Protein AF-A0A529SIH2-F1 (afdb_monomer)

Sequence (68 aa):
MHLAVSLNIAAEGKDILDLGQISAFVRQAEAAGVDMVIISDVAQRPSTSPFEATTLLAALATVTERIG

Solvent-accessible surface area (backbone atoms only — not comparable to full-atom values): 4283 Å² total; per-residue (Å²): 137,89,45,71,46,79,47,63,58,42,54,80,98,56,85,85,76,51,72,68,58,51,46,52,50,53,46,50,40,41,75,70,66,35,47,30,61,45,81,41,75,57,87,91,52,87,54,79,35,96,63,57,70,68,61,48,49,55,56,45,59,74,72,52,91,76,55,76

Nearest PDB structures (foldseek):
  7s2j-assembly2_B  TM=5.114E-01  e=2.216E-02  uncultured bacterium
  7s2l-assembly2_B  TM=5.116E-01  e=6.635E-02  uncultured bacterium
  6clv-assembly3_C  TM=5.374E-01  e=3.437E-01  Staphylococcus aureus
  6clu-assembly5_A  TM=6.026E-01  e=5.947E-01  Staphylococcus aureus
  8juy-assembly1_B  TM=5.171E-01  e=2.508E+00  Homo sapiens

pLDDT: mean 92.57, std 4.72, range [81.38, 97.38]

Secondary structure (DSSP, 8-state):
---EEEEETT-TTSPPPPHHHHHHHHHHHHHTT--EEEEE--SSS--S-SS-HHHHHHHHHTS-SS--

Mean predicted aligned error: 3.23 Å

Radius of gyration: 12.0 Å; Cα contacts (8 Å, |Δi|>4): 72; chains: 1; bounding box: 29×22×30 Å

Structure (mmCIF, N/CA/C/O bac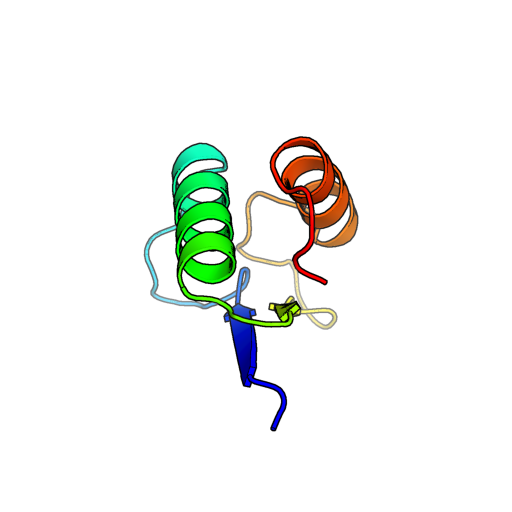kbone):
data_AF-A0A529SIH2-F1
#
_entry.id   AF-A0A529SIH2-F1
#
loop_
_atom_site.group_PDB
_atom_site.id
_atom_site.type_symbol
_atom_site.label_atom_id
_atom_site.label_alt_id
_atom_site.label_comp_id
_atom_site.label_asym_id
_atom_site.label_entity_id
_atom_site.label_seq_id
_atom_site.pdbx_PDB_ins_code
_atom_site.Cartn_x
_atom_site.Cartn_y
_atom_site.Cartn_z
_atom_site.occupancy
_atom_site.B_iso_or_equiv
_atom_site.auth_seq_id
_atom_site.auth_comp_id
_atom_site.auth_asym_id
_atom_site.auth_atom_id
_atom_site.pdbx_PDB_model_num
ATOM 1 N N . MET A 1 1 ? -10.687 -13.012 11.412 1.00 81.44 1 MET A N 1
ATOM 2 C CA . MET A 1 1 ? -10.061 -13.535 10.178 1.00 81.44 1 MET A CA 1
ATOM 3 C C . MET A 1 1 ? -9.286 -12.374 9.585 1.00 81.44 1 MET A C 1
ATOM 5 O O . MET A 1 1 ? -9.900 -11.323 9.500 1.00 81.44 1 MET A O 1
ATOM 9 N N . HIS A 1 2 ? -7.995 -12.527 9.271 1.00 91.00 2 HIS A N 1
ATOM 10 C CA . HIS A 1 2 ? -7.200 -11.448 8.668 1.00 91.00 2 HIS A CA 1
ATOM 11 C C . HIS A 1 2 ? -7.246 -11.533 7.137 1.00 91.00 2 HIS A C 1
ATOM 13 O O . HIS A 1 2 ? -7.158 -12.634 6.586 1.00 91.00 2 HIS A O 1
ATOM 19 N N . LEU A 1 3 ? -7.387 -10.393 6.466 1.00 94.75 3 LEU A N 1
ATOM 20 C CA . LEU A 1 3 ? -7.377 -10.229 5.017 1.00 94.75 3 LEU A CA 1
ATOM 21 C C . LEU A 1 3 ? -6.150 -9.411 4.611 1.00 94.75 3 LEU A C 1
ATOM 23 O O . LEU A 1 3 ? -5.972 -8.286 5.067 1.00 94.75 3 LEU A O 1
ATOM 27 N N . ALA A 1 4 ? -5.339 -9.959 3.711 1.00 95.69 4 ALA A N 1
ATOM 28 C CA . ALA A 1 4 ? -4.191 -9.267 3.142 1.00 95.69 4 ALA A CA 1
ATOM 29 C C . ALA A 1 4 ? -4.303 -9.203 1.619 1.00 95.69 4 ALA A C 1
ATOM 31 O O . ALA A 1 4 ? -4.828 -10.125 0.987 1.00 95.69 4 ALA A O 1
ATOM 32 N N . VAL A 1 5 ? -3.776 -8.132 1.031 1.00 95.06 5 VAL A N 1
ATOM 33 C CA . VAL A 1 5 ? -3.698 -7.959 -0.423 1.00 95.06 5 VAL A CA 1
ATOM 34 C C . VAL A 1 5 ? -2.238 -7.876 -0.847 1.00 95.06 5 VAL A C 1
ATOM 36 O O . VAL A 1 5 ? -1.456 -7.149 -0.248 1.00 95.06 5 VAL A O 1
ATOM 39 N N . SER A 1 6 ? -1.860 -8.616 -1.887 1.00 94.44 6 SER A N 1
ATOM 40 C CA . SER A 1 6 ? -0.523 -8.531 -2.478 1.00 94.44 6 SER A CA 1
ATOM 41 C C . SER A 1 6 ? -0.542 -7.588 -3.678 1.00 94.44 6 SER A C 1
ATOM 43 O O . SER A 1 6 ? -1.316 -7.783 -4.618 1.00 94.44 6 SER A O 1
ATOM 45 N N . LEU A 1 7 ? 0.315 -6.570 -3.641 1.00 93.12 7 LEU A N 1
ATOM 46 C CA . LEU A 1 7 ? 0.578 -5.666 -4.750 1.00 93.12 7 LEU A CA 1
ATOM 47 C C . LEU A 1 7 ? 1.914 -6.050 -5.392 1.00 93.12 7 LEU A C 1
ATOM 49 O O . LEU A 1 7 ? 2.978 -5.822 -4.819 1.00 93.12 7 LEU A O 1
ATOM 53 N N . ASN A 1 8 ? 1.855 -6.628 -6.591 1.00 92.50 8 ASN A N 1
ATOM 54 C CA . ASN A 1 8 ? 3.046 -6.960 -7.368 1.00 92.50 8 ASN A CA 1
ATOM 55 C C . ASN A 1 8 ? 3.496 -5.752 -8.203 1.00 92.50 8 ASN A C 1
ATOM 57 O O . ASN A 1 8 ? 2.870 -5.436 -9.215 1.00 92.50 8 ASN A O 1
ATOM 61 N N . ILE A 1 9 ? 4.583 -5.102 -7.785 1.00 91.25 9 ILE A N 1
ATOM 62 C CA . ILE A 1 9 ? 5.133 -3.910 -8.452 1.00 91.25 9 ILE A CA 1
ATOM 63 C C . ILE A 1 9 ? 6.016 -4.251 -9.660 1.00 91.25 9 ILE A C 1
ATOM 65 O O . ILE A 1 9 ? 6.266 -3.398 -10.505 1.00 91.25 9 ILE A O 1
ATOM 69 N N . ALA A 1 10 ? 6.435 -5.509 -9.786 1.00 90.75 10 ALA A N 1
ATOM 70 C CA . ALA A 1 10 ? 7.278 -6.011 -10.868 1.00 90.75 10 ALA A CA 1
ATOM 71 C C . ALA A 1 10 ? 6.495 -6.840 -11.904 1.00 90.75 10 ALA A C 1
ATOM 73 O O . ALA A 1 10 ? 7.055 -7.697 -12.588 1.00 90.75 10 ALA A O 1
ATOM 74 N N . ALA A 1 11 ? 5.177 -6.647 -11.988 1.00 88.81 11 ALA A N 1
ATOM 75 C CA . ALA A 1 11 ? 4.335 -7.399 -12.907 1.00 88.81 11 ALA A CA 1
ATOM 76 C C . ALA A 1 11 ? 4.623 -7.018 -14.373 1.00 88.81 11 ALA A C 1
ATOM 78 O O . ALA A 1 11 ? 4.346 -5.900 -14.807 1.00 88.81 11 ALA A O 1
ATOM 79 N N . GLU A 1 12 ? 5.133 -7.970 -15.156 1.00 86.81 12 GLU A N 1
ATOM 80 C CA . GLU A 1 12 ? 5.371 -7.783 -16.590 1.00 86.81 12 GLU A CA 1
ATOM 81 C C . GLU A 1 12 ? 4.049 -7.717 -17.383 1.00 86.81 12 GLU A C 1
ATOM 83 O O . GLU A 1 12 ? 3.076 -8.413 -17.080 1.00 86.81 12 GLU A O 1
ATOM 88 N N . GLY A 1 13 ? 4.008 -6.884 -18.430 1.00 84.31 13 GLY A N 1
ATOM 89 C CA . GLY A 1 13 ? 2.834 -6.748 -19.305 1.00 84.31 13 GLY A CA 1
ATOM 90 C C . GLY A 1 13 ? 1.632 -6.052 -18.654 1.00 84.31 13 GLY A C 1
ATOM 91 O O . GLY A 1 13 ? 0.501 -6.223 -19.115 1.00 84.31 13 GLY A O 1
ATOM 92 N N . LYS A 1 14 ? 1.861 -5.302 -17.571 1.00 83.69 14 LYS A N 1
ATOM 93 C CA . LYS A 1 14 ? 0.870 -4.467 -16.886 1.00 83.69 14 LYS A CA 1
ATOM 94 C C . LYS A 1 14 ? 1.255 -2.995 -16.970 1.00 83.69 14 LYS A C 1
ATOM 96 O O . LYS A 1 14 ? 2.431 -2.666 -17.107 1.00 83.69 14 LYS A O 1
ATOM 101 N N . ASP A 1 15 ? 0.249 -2.131 -16.875 1.00 84.50 15 ASP A N 1
ATOM 102 C CA . ASP A 1 15 ? 0.473 -0.693 -16.783 1.00 84.50 15 ASP A CA 1
ATOM 103 C C . ASP A 1 15 ? 1.213 -0.361 -15.484 1.00 84.50 15 ASP A C 1
ATOM 105 O O . ASP A 1 15 ? 0.895 -0.886 -14.413 1.00 84.50 15 ASP A O 1
ATOM 109 N N . ILE A 1 16 ? 2.210 0.516 -15.593 1.00 85.12 16 ILE A N 1
ATOM 110 C CA . ILE A 1 16 ? 2.982 0.994 -14.449 1.00 85.12 16 ILE A CA 1
ATOM 111 C C . ILE A 1 16 ? 2.113 1.985 -13.675 1.00 85.12 16 ILE A C 1
ATOM 113 O O . ILE A 1 16 ? 1.717 3.017 -14.217 1.00 85.12 16 ILE A O 1
ATOM 117 N N . LEU A 1 17 ? 1.831 1.670 -12.411 1.00 87.75 17 LEU A N 1
ATOM 118 C CA . LEU A 1 17 ? 1.106 2.564 -11.515 1.00 87.75 17 LEU A CA 1
ATOM 119 C C . LEU A 1 17 ? 2.047 3.635 -10.960 1.00 87.75 17 LEU A C 1
ATOM 121 O O . LEU A 1 17 ? 3.171 3.329 -10.560 1.00 87.75 17 LEU A O 1
ATOM 125 N N . ASP A 1 18 ? 1.582 4.878 -10.893 1.00 92.06 18 ASP A N 1
ATOM 126 C CA . ASP A 1 18 ? 2.296 5.941 -10.188 1.00 92.06 18 ASP A CA 1
ATOM 127 C C . ASP A 1 18 ? 2.073 5.876 -8.663 1.00 92.06 18 ASP A C 1
ATOM 129 O O . ASP A 1 18 ? 1.203 5.161 -8.151 1.00 92.06 18 ASP A O 1
ATOM 133 N N . LEU A 1 19 ? 2.867 6.643 -7.907 1.00 92.69 19 LEU A N 1
ATOM 134 C CA . LEU A 1 19 ? 2.787 6.660 -6.444 1.00 92.69 19 LEU A CA 1
ATOM 135 C C . LEU A 1 19 ? 1.406 7.109 -5.940 1.00 92.69 19 LEU A C 1
ATOM 137 O O . LEU A 1 19 ? 0.944 6.620 -4.909 1.00 92.69 19 LEU A O 1
ATOM 141 N N . GLY A 1 20 ? 0.736 8.023 -6.645 1.00 95.00 20 GLY A N 1
ATOM 142 C CA . GLY A 1 20 ? -0.587 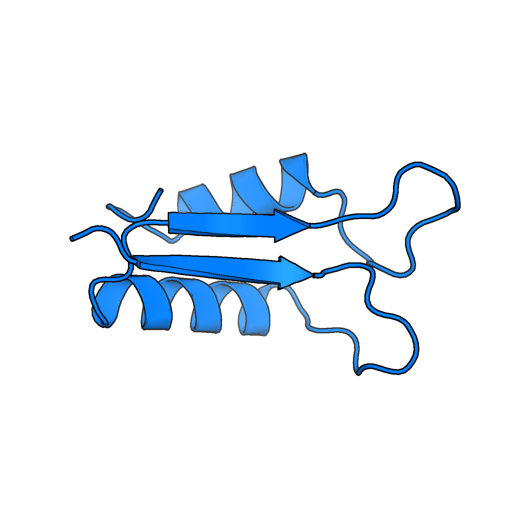8.514 -6.269 1.00 95.00 20 GLY A CA 1
ATOM 143 C C . GLY A 1 20 ? -1.658 7.435 -6.413 1.00 95.00 20 GLY A C 1
ATOM 144 O O . GLY A 1 20 ? -2.474 7.258 -5.507 1.00 95.00 20 GLY A O 1
ATOM 145 N N . GLN A 1 21 ? -1.619 6.668 -7.502 1.00 94.75 21 GLN A N 1
ATOM 146 C CA . GLN A 1 21 ? -2.513 5.537 -7.748 1.00 94.75 21 GLN A CA 1
ATOM 147 C C . GLN A 1 21 ? -2.317 4.434 -6.706 1.00 94.75 21 GLN A C 1
ATOM 149 O O . GLN A 1 21 ? -3.298 3.942 -6.144 1.00 94.75 21 GLN A O 1
ATOM 154 N N . ILE A 1 22 ? -1.064 4.090 -6.393 1.00 95.12 22 ILE A N 1
ATOM 155 C CA . ILE A 1 22 ? -0.748 3.097 -5.357 1.00 95.12 22 ILE A CA 1
ATOM 156 C C . ILE A 1 22 ? -1.215 3.597 -3.982 1.00 95.12 22 ILE A C 1
ATOM 158 O O . ILE A 1 22 ? -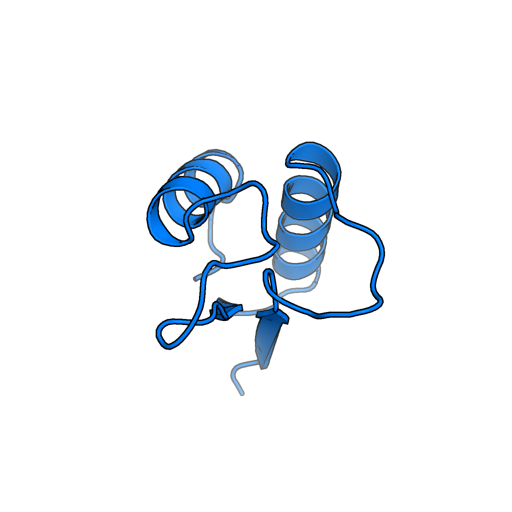1.882 2.867 -3.252 1.00 95.12 22 ILE A O 1
ATOM 162 N N . SER A 1 23 ? -0.947 4.859 -3.645 1.00 96.25 23 SER A N 1
ATOM 163 C CA . SER A 1 23 ? -1.374 5.451 -2.368 1.00 96.25 23 SER A CA 1
ATOM 164 C C . SER A 1 23 ? -2.897 5.471 -2.223 1.00 96.25 23 SER A C 1
ATOM 166 O O . SER A 1 23 ? -3.4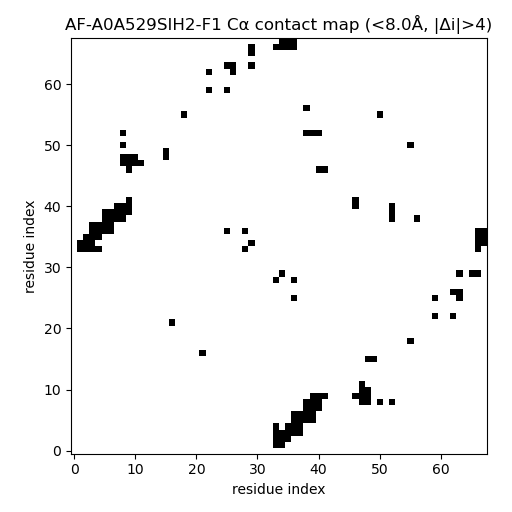31 5.158 -1.159 1.00 96.25 23 SER A O 1
ATOM 168 N N . ALA A 1 24 ? -3.622 5.806 -3.295 1.00 96.75 24 ALA A N 1
ATOM 169 C CA . ALA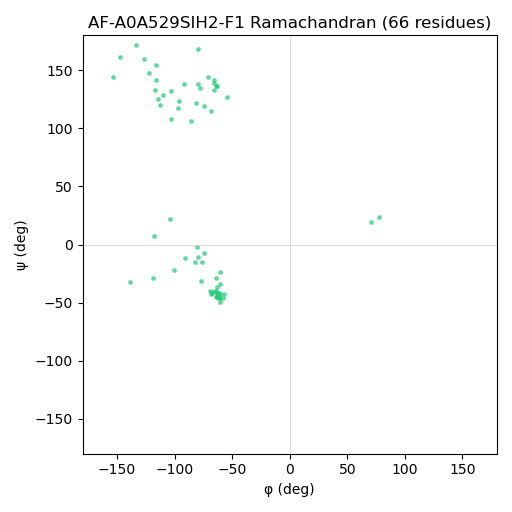 A 1 24 ? -5.081 5.775 -3.308 1.00 96.75 24 ALA A CA 1
ATOM 170 C C . ALA A 1 24 ? -5.618 4.353 -3.106 1.00 96.75 24 ALA A C 1
ATOM 172 O O . ALA A 1 24 ? -6.555 4.164 -2.332 1.00 96.75 24 ALA A O 1
ATOM 173 N N . PHE A 1 25 ? -5.005 3.360 -3.754 1.00 95.62 25 PHE A N 1
ATOM 174 C CA . PHE A 1 25 ? -5.358 1.954 -3.583 1.00 95.62 25 PHE A CA 1
ATOM 175 C C . PHE A 1 25 ? -5.172 1.482 -2.135 1.00 95.62 25 PHE A C 1
ATOM 177 O O . PHE A 1 25 ? -6.098 0.918 -1.556 1.00 95.62 25 PHE A O 1
ATOM 184 N N . VAL A 1 26 ? -4.018 1.754 -1.519 1.00 96.50 26 VAL A N 1
ATOM 185 C CA . VAL A 1 26 ? -3.741 1.321 -0.137 1.00 96.50 26 VAL A CA 1
ATOM 186 C C . VAL A 1 26 ? -4.688 1.998 0.856 1.00 96.50 26 VAL A C 1
ATOM 188 O O . VAL A 1 26 ? -5.226 1.332 1.737 1.00 96.50 26 VAL A O 1
ATOM 191 N N . ARG A 1 27 ? -4.998 3.286 0.668 1.00 96.94 27 ARG A N 1
ATOM 192 C CA . ARG A 1 27 ? -6.009 3.980 1.484 1.00 96.94 27 ARG A CA 1
ATOM 193 C C . ARG A 1 27 ? -7.412 3.394 1.320 1.00 96.94 27 ARG A C 1
ATOM 195 O O . ARG A 1 27 ? -8.168 3.338 2.286 1.00 96.94 27 ARG A O 1
ATOM 202 N N . GLN A 1 28 ? -7.780 2.962 0.114 1.00 96.69 28 GLN A N 1
ATOM 203 C CA . GLN A 1 28 ? -9.050 2.265 -0.112 1.00 96.69 28 GLN A CA 1
ATOM 204 C C . GLN A 1 28 ? -9.066 0.893 0.568 1.00 96.69 28 GLN A C 1
ATOM 206 O O . GLN A 1 28 ? -10.073 0.540 1.176 1.00 96.69 28 GLN A O 1
ATOM 211 N N . ALA A 1 29 ? -7.959 0.148 0.511 1.00 96.38 29 ALA A N 1
ATOM 212 C CA . ALA A 1 29 ? -7.813 -1.129 1.204 1.00 96.38 29 ALA A CA 1
ATOM 213 C C . ALA A 1 29 ? -7.944 -0.956 2.727 1.00 96.38 29 ALA A C 1
ATOM 215 O O . ALA A 1 29 ? -8.716 -1.669 3.367 1.00 96.38 29 ALA A O 1
ATOM 216 N N . GLU A 1 30 ? -7.280 0.050 3.296 1.00 97.00 30 GLU A N 1
ATOM 217 C CA . GLU A 1 30 ? -7.395 0.401 4.713 1.00 97.00 30 GLU A CA 1
ATOM 218 C C . GLU A 1 30 ? -8.834 0.779 5.098 1.00 97.00 30 GLU A C 1
ATOM 220 O O . GLU A 1 30 ? -9.370 0.284 6.091 1.00 97.00 30 GLU A O 1
ATOM 225 N N . ALA A 1 31 ? -9.502 1.610 4.290 1.00 96.88 31 ALA A N 1
ATOM 226 C CA . ALA A 1 31 ? -10.898 1.988 4.514 1.00 96.88 31 ALA A CA 1
ATOM 227 C C . ALA A 1 31 ? -11.865 0.794 4.413 1.00 96.88 31 ALA A C 1
ATOM 229 O O . ALA A 1 31 ? -12.902 0.785 5.076 1.00 96.88 31 ALA A O 1
ATOM 230 N N . ALA A 1 32 ? -11.519 -0.218 3.616 1.00 96.50 32 ALA A N 1
ATOM 231 C CA . ALA A 1 32 ? -12.258 -1.470 3.488 1.00 96.50 32 ALA A CA 1
ATOM 232 C C . ALA A 1 32 ? -11.973 -2.474 4.623 1.00 96.50 32 ALA A C 1
ATOM 234 O O . ALA A 1 32 ? -12.583 -3.542 4.650 1.00 96.50 32 ALA A O 1
ATOM 235 N N . GLY A 1 33 ? -11.080 -2.145 5.563 1.00 95.38 33 GLY A N 1
ATOM 236 C CA . GLY A 1 33 ? -10.730 -3.018 6.683 1.00 95.38 33 GLY A CA 1
ATOM 237 C C . GLY A 1 33 ? -9.782 -4.158 6.310 1.00 95.38 33 GLY A C 1
ATOM 238 O O . GLY A 1 33 ? -9.779 -5.177 6.994 1.00 95.38 33 GLY A O 1
ATOM 239 N N . VAL A 1 34 ? -9.001 -4.010 5.232 1.00 97.25 34 VAL A N 1
ATOM 240 C CA . VAL A 1 34 ? -7.880 -4.913 4.932 1.00 97.25 34 VAL A CA 1
ATOM 241 C C . VAL A 1 34 ? -6.822 -4.744 6.021 1.00 97.25 34 VAL A C 1
ATOM 243 O O . VAL A 1 34 ? -6.466 -3.622 6.374 1.00 97.25 34 VAL A O 1
ATOM 246 N N . ASP A 1 35 ? -6.321 -5.857 6.552 1.00 97.38 35 ASP A N 1
ATOM 247 C CA . ASP A 1 35 ? -5.351 -5.851 7.646 1.00 97.38 35 ASP A CA 1
ATOM 248 C C . ASP A 1 35 ? -3.936 -5.510 7.169 1.00 97.38 35 ASP A C 1
ATOM 250 O O . ASP A 1 35 ? -3.168 -4.934 7.933 1.00 97.38 35 ASP A O 1
ATOM 254 N N . MET A 1 36 ? -3.577 -5.884 5.933 1.00 96.38 36 MET A N 1
ATOM 255 C CA . MET A 1 36 ? -2.209 -5.737 5.424 1.00 96.38 36 MET A CA 1
ATOM 256 C C . MET A 1 36 ? -2.121 -5.605 3.898 1.00 96.38 36 MET A C 1
ATOM 258 O O . MET A 1 36 ? -2.839 -6.296 3.163 1.00 96.38 36 MET A O 1
ATOM 262 N N . VAL A 1 37 ? -1.177 -4.793 3.413 1.00 96.44 37 VAL A N 1
ATOM 263 C CA . VAL A 1 37 ? -0.742 -4.783 2.005 1.00 96.44 37 VAL A CA 1
ATOM 264 C C . VAL A 1 37 ? 0.693 -5.288 1.885 1.00 96.44 37 VAL A C 1
ATOM 266 O O . VAL A 1 37 ? 1.637 -4.697 2.394 1.00 96.44 37 VAL A O 1
ATOM 269 N N . ILE A 1 38 ? 0.875 -6.373 1.136 1.00 95.50 38 ILE A N 1
ATOM 270 C CA . ILE A 1 38 ? 2.182 -6.984 0.892 1.00 95.50 38 ILE A CA 1
ATOM 271 C C . ILE A 1 38 ? 2.718 -6.490 -0.450 1.00 95.50 38 ILE A C 1
ATOM 273 O O . ILE A 1 38 ? 2.143 -6.787 -1.498 1.00 95.50 38 ILE A O 1
ATOM 277 N N . ILE A 1 39 ? 3.851 -5.791 -0.436 1.00 94.31 39 ILE A N 1
ATOM 278 C CA . ILE A 1 39 ? 4.555 -5.395 -1.659 1.00 94.31 39 ILE A CA 1
ATOM 279 C C . ILE A 1 39 ? 5.396 -6.573 -2.154 1.00 94.31 39 ILE A C 1
ATOM 281 O O . ILE A 1 39 ? 6.238 -7.101 -1.431 1.00 94.31 39 ILE A O 1
ATOM 285 N N . SER A 1 40 ? 5.148 -7.012 -3.385 1.00 92.31 40 SER A N 1
ATOM 286 C CA . SER A 1 40 ? 5.9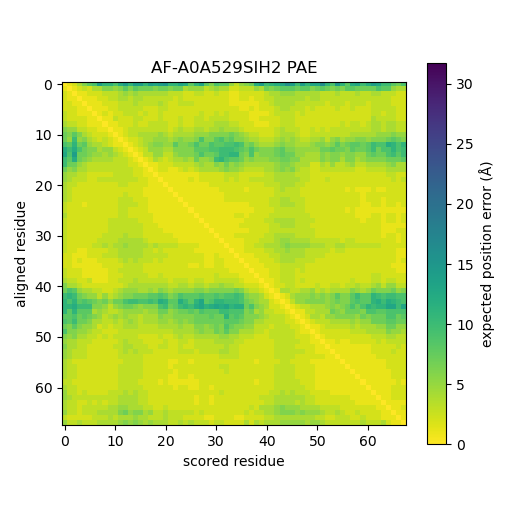03 -8.080 -4.045 1.00 92.31 40 SER A CA 1
ATOM 287 C C . SER A 1 40 ? 6.745 -7.509 -5.178 1.00 92.31 40 SER A C 1
ATOM 289 O O . SER A 1 40 ? 6.226 -6.804 -6.041 1.00 92.31 40 SER A O 1
ATOM 291 N N . ASP A 1 41 ? 8.033 -7.840 -5.173 1.00 91.06 41 ASP A N 1
ATOM 292 C CA . ASP A 1 41 ? 9.031 -7.386 -6.145 1.00 91.06 41 ASP A CA 1
ATOM 293 C C . ASP A 1 41 ? 9.884 -8.574 -6.634 1.00 91.06 41 ASP A C 1
ATOM 295 O O . ASP A 1 41 ? 9.790 -9.688 -6.106 1.00 91.06 41 ASP A O 1
ATOM 299 N N . VAL A 1 42 ? 10.719 -8.353 -7.649 1.00 90.12 42 VAL A N 1
ATOM 300 C CA . VAL A 1 42 ? 11.630 -9.356 -8.218 1.00 90.12 42 VAL A CA 1
ATOM 301 C C . VAL A 1 42 ? 13.068 -9.135 -7.748 1.00 90.12 42 VAL A C 1
ATOM 303 O O . VAL A 1 42 ? 13.609 -8.042 -7.833 1.00 90.12 42 VAL A O 1
ATOM 306 N N . ALA A 1 43 ? 13.723 -10.207 -7.293 1.00 82.81 43 ALA A N 1
ATOM 307 C CA . ALA A 1 43 ? 15.121 -10.159 -6.840 1.00 82.81 43 ALA A CA 1
ATOM 308 C C . ALA A 1 43 ? 16.132 -10.679 -7.882 1.00 82.81 43 ALA A C 1
ATOM 310 O O . ALA A 1 43 ? 17.322 -10.393 -7.805 1.00 82.81 43 ALA A O 1
ATOM 311 N N . GLN A 1 44 ? 15.679 -11.496 -8.838 1.00 82.19 44 GLN A N 1
ATOM 312 C CA . GLN A 1 44 ? 16.556 -12.261 -9.742 1.00 82.19 44 GLN A CA 1
ATOM 313 C C . GLN A 1 44 ? 16.897 -11.513 -11.038 1.00 82.19 44 GLN A C 1
ATOM 315 O O . GLN A 1 44 ? 17.743 -11.963 -11.809 1.00 82.19 44 GLN A O 1
ATOM 320 N N . ARG A 1 45 ? 16.203 -10.405 -11.310 1.00 84.00 45 ARG A N 1
ATOM 321 C CA . ARG A 1 45 ? 16.352 -9.570 -12.505 1.00 84.00 45 ARG A CA 1
ATOM 322 C C . ARG A 1 45 ? 16.066 -8.114 -12.137 1.00 84.00 45 ARG A C 1
ATOM 324 O O . ARG A 1 45 ? 15.427 -7.888 -11.111 1.00 84.00 45 ARG A O 1
ATOM 331 N N . PRO A 1 46 ? 16.501 -7.142 -12.956 1.00 81.38 46 PRO A N 1
ATOM 332 C CA . PRO A 1 46 ? 16.093 -5.756 -12.781 1.00 81.38 46 PRO A CA 1
ATOM 333 C C . PRO A 1 46 ? 14.565 -5.652 -12.752 1.00 81.38 46 PRO A C 1
ATOM 335 O O . PRO A 1 46 ? 13.900 -6.162 -13.656 1.00 81.38 46 PRO A O 1
ATOM 338 N N . SER A 1 47 ? 14.029 -5.026 -11.706 1.00 84.56 47 SER A N 1
ATOM 339 C CA . SER A 1 47 ? 12.593 -4.785 -11.591 1.00 84.56 47 SER A CA 1
ATOM 340 C C . SER A 1 47 ? 12.133 -3.820 -12.681 1.00 84.56 47 SER A C 1
ATOM 342 O O . SER A 1 47 ? 12.838 -2.870 -13.026 1.00 84.56 47 SER A O 1
ATOM 344 N N . THR A 1 48 ? 10.945 -4.065 -13.231 1.00 86.25 48 THR A N 1
ATOM 345 C CA . THR A 1 48 ? 10.262 -3.120 -14.126 1.00 86.25 48 THR A CA 1
ATOM 346 C C . THR A 1 48 ? 9.565 -2.004 -13.349 1.00 86.25 48 THR A C 1
ATOM 348 O O . THR A 1 48 ? 9.103 -1.038 -13.954 1.00 86.25 48 THR A O 1
ATOM 351 N N . SER A 1 49 ? 9.473 -2.137 -12.020 1.00 86.56 49 SER A N 1
ATOM 352 C CA . SER A 1 49 ? 8.941 -1.109 -11.135 1.00 86.56 49 SER A CA 1
ATOM 353 C C . SER A 1 49 ? 9.820 0.147 -11.179 1.00 86.56 49 SER A C 1
ATOM 355 O O . SER A 1 49 ? 11.043 0.041 -11.069 1.00 86.56 49 SER A O 1
ATOM 357 N N . PRO A 1 50 ? 9.231 1.353 -11.248 1.00 89.50 50 PRO A N 1
ATOM 358 C CA . PRO A 1 50 ? 9.971 2.598 -11.057 1.00 89.50 50 PRO A CA 1
ATOM 359 C C . PRO A 1 50 ? 10.331 2.856 -9.581 1.00 89.50 50 PRO A C 1
ATOM 361 O O . PRO A 1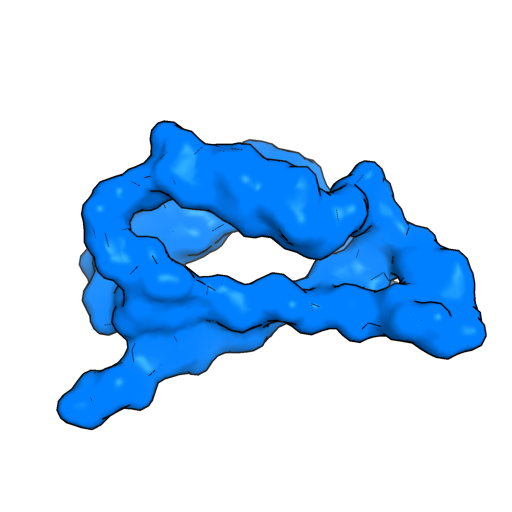 50 ? 11.048 3.812 -9.286 1.00 89.50 50 PRO A O 1
ATOM 364 N N . PHE A 1 51 ? 9.831 2.035 -8.652 1.00 91.50 51 PHE A N 1
ATOM 365 C CA . PHE A 1 51 ? 10.036 2.176 -7.213 1.00 91.50 51 PHE A CA 1
ATOM 366 C C . PHE A 1 51 ? 10.804 0.991 -6.630 1.00 91.50 51 PHE A C 1
ATOM 368 O O . PHE A 1 51 ? 10.529 -0.160 -6.967 1.00 91.50 51 PHE A O 1
ATOM 375 N N . GLU A 1 52 ? 11.697 1.282 -5.685 1.00 92.06 52 GLU A N 1
ATOM 376 C CA . GLU A 1 52 ? 12.278 0.283 -4.788 1.00 92.06 52 GLU A CA 1
ATOM 377 C C . GLU A 1 52 ? 11.267 -0.055 -3.677 1.00 92.06 52 GLU A C 1
ATOM 379 O O . GLU A 1 52 ? 10.634 0.842 -3.111 1.00 92.06 52 GLU A O 1
ATOM 384 N N . ALA A 1 53 ? 11.088 -1.349 -3.391 1.00 92.81 53 ALA A N 1
ATOM 385 C CA . ALA A 1 53 ? 10.010 -1.854 -2.539 1.00 92.81 53 ALA A CA 1
ATOM 386 C C . ALA A 1 53 ? 9.996 -1.247 -1.124 1.00 92.81 53 ALA A C 1
ATOM 388 O O . ALA A 1 53 ? 8.934 -0.875 -0.624 1.00 92.81 53 ALA A O 1
ATOM 389 N N . THR A 1 54 ? 11.159 -1.106 -0.486 1.00 93.81 54 THR A N 1
ATOM 390 C CA . THR A 1 54 ? 11.281 -0.578 0.884 1.00 93.81 54 THR A CA 1
ATOM 391 C C . THR A 1 54 ? 10.951 0.911 0.938 1.00 93.81 54 THR A C 1
ATOM 393 O O . THR A 1 54 ? 10.267 1.379 1.848 1.00 93.81 54 THR A O 1
ATOM 396 N N . THR A 1 55 ? 11.397 1.664 -0.062 1.00 95.25 55 THR A N 1
ATOM 397 C CA . THR A 1 55 ? 11.138 3.098 -0.201 1.00 95.25 55 THR A CA 1
ATOM 398 C C . THR A 1 55 ? 9.663 3.353 -0.485 1.00 95.25 55 THR A C 1
ATOM 400 O O . THR A 1 55 ? 9.068 4.256 0.106 1.00 95.25 55 THR A O 1
ATOM 403 N N . LEU A 1 56 ? 9.049 2.533 -1.343 1.00 95.25 56 LEU A N 1
ATOM 404 C CA . LEU A 1 56 ? 7.611 2.585 -1.587 1.00 95.25 56 LEU A CA 1
ATOM 405 C C . LEU A 1 56 ? 6.832 2.296 -0.301 1.00 95.25 56 LEU A C 1
ATOM 407 O O . LEU A 1 56 ? 5.915 3.042 0.027 1.00 95.25 56 LEU A O 1
ATOM 411 N N . LEU A 1 57 ? 7.223 1.268 0.456 1.00 95.56 57 LEU A N 1
ATOM 412 C CA . LEU A 1 57 ? 6.602 0.940 1.740 1.00 95.56 57 LEU A CA 1
ATOM 413 C C . LEU A 1 57 ? 6.687 2.115 2.721 1.00 95.56 57 LEU A C 1
ATOM 415 O O . LEU A 1 57 ? 5.679 2.481 3.321 1.00 95.56 57 LEU A O 1
ATOM 419 N N . ALA A 1 58 ? 7.853 2.755 2.838 1.00 97.06 58 ALA A N 1
ATOM 420 C CA . ALA A 1 58 ? 8.014 3.937 3.680 1.00 97.06 58 ALA A CA 1
ATOM 421 C C . ALA A 1 58 ? 7.095 5.087 3.239 1.00 97.06 58 ALA A C 1
ATOM 423 O O . ALA A 1 58 ? 6.468 5.719 4.084 1.00 97.06 58 ALA A O 1
ATOM 424 N N . ALA A 1 59 ? 6.972 5.336 1.930 1.00 96.75 59 ALA A N 1
ATOM 425 C CA . ALA A 1 59 ? 6.071 6.359 1.402 1.00 96.75 59 ALA A CA 1
ATOM 426 C C . ALA A 1 59 ? 4.600 6.048 1.724 1.00 96.75 59 ALA A C 1
ATOM 428 O O . ALA A 1 59 ? 3.872 6.932 2.175 1.00 96.75 59 ALA A O 1
ATOM 429 N N . LEU A 1 60 ? 4.171 4.795 1.561 1.00 96.88 60 LEU A N 1
ATOM 430 C CA . LEU A 1 60 ? 2.807 4.362 1.874 1.00 96.88 60 LEU A CA 1
ATOM 431 C C . LEU A 1 60 ? 2.495 4.480 3.367 1.00 96.88 60 LEU A C 1
ATOM 433 O O . LEU A 1 60 ? 1.434 4.986 3.722 1.00 96.88 60 LEU A O 1
ATOM 437 N N . ALA A 1 61 ? 3.451 4.140 4.232 1.00 96.69 61 ALA A N 1
ATOM 438 C CA . ALA A 1 61 ? 3.308 4.294 5.676 1.00 96.69 61 ALA A CA 1
ATOM 439 C C . ALA A 1 61 ? 3.081 5.756 6.112 1.00 96.69 61 ALA A C 1
ATOM 441 O O . ALA A 1 61 ? 2.508 5.990 7.171 1.00 96.69 61 ALA A O 1
ATOM 442 N N . THR A 1 62 ? 3.487 6.753 5.311 1.00 97.00 62 THR A N 1
ATOM 443 C CA . THR A 1 62 ? 3.203 8.173 5.614 1.00 97.00 62 THR A CA 1
ATOM 444 C C . THR A 1 62 ? 1.766 8.602 5.319 1.00 97.00 62 THR A C 1
ATOM 446 O O . THR A 1 62 ? 1.348 9.668 5.771 1.00 97.00 62 THR A O 1
ATOM 449 N N . VAL A 1 63 ? 1.011 7.805 4.556 1.00 95.94 63 VAL A N 1
ATOM 450 C CA . VAL A 1 63 ? -0.350 8.140 4.097 1.00 95.94 63 VAL A CA 1
ATOM 451 C C . VA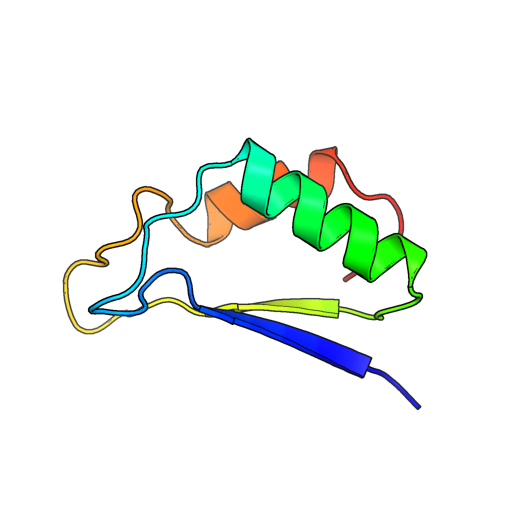L A 1 63 ? -1.425 7.180 4.615 1.00 95.94 63 VAL A C 1
ATOM 453 O O . VAL A 1 63 ? -2.583 7.286 4.204 1.00 95.94 63 VAL A O 1
ATOM 456 N N . THR A 1 64 ? -1.052 6.271 5.515 1.00 96.69 64 THR A N 1
ATOM 457 C CA . THR A 1 64 ? -1.923 5.294 6.184 1.00 96.69 64 THR A CA 1
ATOM 458 C C . THR A 1 64 ? -1.773 5.390 7.698 1.00 96.69 64 THR A C 1
ATOM 460 O O . THR A 1 64 ? -0.756 5.873 8.190 1.00 96.69 64 THR A O 1
ATOM 463 N N . GLU A 1 65 ? -2.751 4.897 8.454 1.00 96.69 65 GLU A N 1
ATOM 464 C CA . GLU A 1 65 ? -2.754 5.018 9.922 1.00 96.69 65 GLU A CA 1
ATOM 465 C C . GLU A 1 65 ? -2.731 3.676 10.662 1.00 96.69 65 GLU A C 1
ATOM 467 O O . GLU A 1 65 ? -2.293 3.609 11.810 1.00 96.69 65 GLU A O 1
ATOM 472 N N . ARG A 1 66 ? -3.276 2.621 10.053 1.00 95.69 66 ARG A N 1
ATOM 473 C CA . ARG A 1 66 ? -3.648 1.370 10.727 1.00 95.69 66 ARG A CA 1
ATOM 474 C C . ARG A 1 66 ? -3.312 0.117 9.929 1.00 95.69 66 ARG A C 1
ATOM 476 O O . ARG A 1 66 ? -3.069 -0.910 10.558 1.00 95.69 66 ARG A O 1
ATOM 483 N N . ILE A 1 67 ? -3.358 0.174 8.597 1.00 96.00 67 ILE A N 1
ATOM 484 C CA . ILE A 1 67 ? -3.050 -0.994 7.760 1.00 96.00 67 ILE A CA 1
ATOM 485 C C . ILE A 1 67 ? -1.576 -1.395 7.9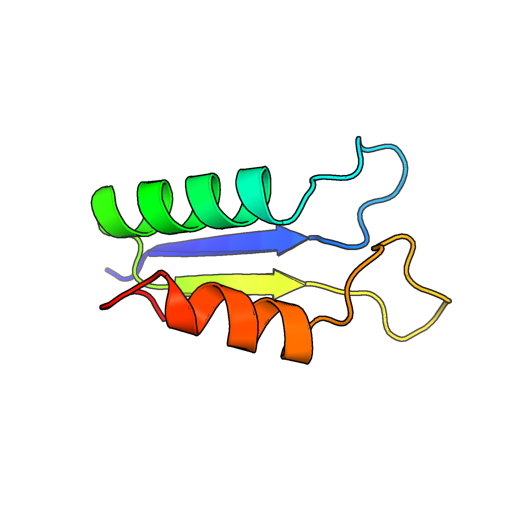01 1.00 96.00 67 ILE A C 1
ATOM 487 O O . ILE A 1 67 ? -0.702 -0.532 7.997 1.00 96.00 67 ILE A O 1
ATOM 491 N N . GLY A 1 68 ? -1.333 -2.707 7.964 1.00 93.31 68 GLY A N 1
ATOM 492 C CA . GLY A 1 68 ? -0.001 -3.306 8.047 1.00 93.31 68 GLY A CA 1
ATOM 493 C C . GLY A 1 68 ? 0.695 -3.498 6.710 1.00 93.31 68 GLY A C 1
ATOM 494 O O . GLY A 1 68 ? 0.027 -3.451 5.649 1.00 93.31 68 GLY A O 1
#

Foldseek 3Di:
DAAEAEDEQQDPPDDHDDLVRVLVVVVVCVVVVHQEYHYHFDDPDDGPHPDDRVVSVVVSVVSDDGHD